Protein AF-A0A2V6XGZ3-F1 (afdb_monomer_lite)

Sequence (93 aa):
MPVRSHLQSSGGRHPRATRRHAHRPRRQRVQIEVFRAGELDEVRVLVEVGDASAAPRLQEALRASLGIRLEVAPVPLRSLPRYELKARRVVRR

pLDDT: mean 80.55, std 18.88, range [37.97, 97.44]

Foldseek 3Di:
DDDDDDDDDDPDDDPPPPPPPPPPPPPWDKAWEWEDDPPDIAIEIETADPDPVCQVVVQVVCCVVVVDHHHYHYDHHPPDDDDPDDDPRYDYD

Secondary structure (DSSP, 8-state):
-----------------------------EEEEEEEETTEEEEEEEEE-S-TTHHHHHHHHHHHHHSS--EEEEE-TT-S---SSS---EEE-

Radius of gyration: 27.4 Å; chains: 1; bounding box: 33×96×42 Å

Structure (mmCIF, N/CA/C/O backbone):
data_AF-A0A2V6XGZ3-F1
#
_entry.id   AF-A0A2V6XGZ3-F1
#
loop_
_atom_site.group_PDB
_atom_site.id
_atom_site.type_symbol
_atom_site.label_atom_id
_atom_site.label_alt_id
_atom_site.label_comp_id
_atom_site.label_asym_id
_atom_site.label_entity_id
_atom_site.label_seq_id
_atom_site.pdbx_PDB_ins_code
_atom_site.Cartn_x
_atom_site.Cartn_y
_atom_site.Cartn_z
_atom_site.occupancy
_atom_site.B_iso_or_equiv
_atom_site.auth_seq_id
_atom_site.auth_comp_id
_atom_site.auth_asym_id
_atom_site.auth_atom_id
_atom_site.pdbx_PDB_model_num
ATOM 1 N N . MET A 1 1 ? 15.450 -82.163 -27.488 1.00 37.97 1 MET A N 1
ATOM 2 C CA . MET A 1 1 ? 16.744 -81.634 -27.005 1.00 37.97 1 MET A CA 1
ATOM 3 C C . MET A 1 1 ? 16.532 -80.195 -26.544 1.00 37.97 1 MET A C 1
ATOM 5 O O . MET A 1 1 ? 16.088 -79.402 -27.364 1.00 37.97 1 MET A O 1
ATOM 9 N N . PRO A 1 2 ? 16.709 -79.887 -25.246 1.00 53.25 2 PRO A N 1
ATOM 10 C CA . PRO A 1 2 ? 16.377 -78.596 -24.641 1.00 53.25 2 PRO A CA 1
ATOM 11 C C . PRO A 1 2 ? 17.597 -77.666 -24.612 1.00 53.25 2 PRO A C 1
ATOM 13 O O . PRO A 1 2 ? 18.708 -78.141 -24.407 1.00 53.25 2 PRO A O 1
ATOM 16 N N . VAL A 1 3 ? 17.401 -76.347 -24.691 1.00 47.38 3 VAL A N 1
ATOM 17 C CA . VAL A 1 3 ? 18.376 -75.402 -24.125 1.00 47.38 3 VAL A CA 1
ATOM 18 C C . VAL A 1 3 ? 17.634 -74.245 -23.460 1.00 47.38 3 VAL A C 1
ATOM 20 O O . VAL A 1 3 ? 16.852 -73.529 -24.078 1.00 47.38 3 VAL A O 1
ATOM 23 N N . ARG A 1 4 ? 17.857 -74.132 -22.150 1.00 45.97 4 ARG A N 1
ATOM 24 C CA . ARG A 1 4 ? 17.450 -73.029 -21.275 1.00 45.97 4 ARG A CA 1
ATOM 25 C C . ARG A 1 4 ? 18.195 -71.735 -21.642 1.00 45.97 4 ARG A C 1
ATOM 27 O O . ARG A 1 4 ? 19.266 -71.788 -22.242 1.00 45.97 4 ARG A O 1
ATOM 34 N N . SER A 1 5 ? 17.739 -70.646 -21.016 1.00 45.03 5 SER A N 1
ATOM 35 C CA . SER A 1 5 ? 18.544 -69.554 -20.423 1.00 45.03 5 SER A CA 1
ATOM 36 C C . SER A 1 5 ? 18.484 -68.207 -21.157 1.00 45.03 5 SER A C 1
ATOM 38 O O . SER A 1 5 ? 19.191 -67.996 -22.131 1.00 45.03 5 SER A O 1
ATOM 40 N N . HIS A 1 6 ? 17.757 -67.231 -20.613 1.00 46.97 6 HIS A N 1
ATOM 41 C CA . HIS A 1 6 ? 18.337 -66.247 -19.686 1.00 46.97 6 HIS A CA 1
ATOM 42 C C . HIS A 1 6 ? 17.281 -65.222 -19.257 1.00 46.97 6 HIS A C 1
ATOM 44 O O . HIS A 1 6 ? 16.649 -64.552 -20.068 1.00 46.97 6 HIS A O 1
ATOM 50 N N . LEU A 1 7 ? 17.145 -65.104 -17.941 1.00 51.16 7 LEU A N 1
ATOM 51 C CA . LEU A 1 7 ? 16.501 -64.012 -17.233 1.00 51.16 7 LEU A CA 1
ATOM 52 C C . LEU A 1 7 ? 17.332 -62.739 -17.490 1.00 51.16 7 LEU A C 1
ATOM 54 O O . LEU A 1 7 ? 18.492 -62.688 -17.085 1.00 51.16 7 LEU A O 1
ATOM 58 N N . GLN A 1 8 ? 16.776 -61.719 -18.145 1.00 53.25 8 GLN A N 1
ATOM 59 C CA . GLN A 1 8 ? 17.355 -60.373 -18.123 1.00 53.25 8 GLN A CA 1
ATOM 60 C C . GLN A 1 8 ? 16.457 -59.458 -17.299 1.00 53.25 8 GLN A C 1
ATOM 62 O O . GLN A 1 8 ? 15.385 -59.030 -17.717 1.00 53.25 8 GLN A O 1
ATOM 67 N N . SER A 1 9 ? 16.934 -59.200 -16.084 1.00 50.31 9 SER A N 1
ATOM 68 C CA . SER A 1 9 ? 16.471 -58.148 -15.192 1.00 50.31 9 SER A CA 1
ATOM 69 C C . SER A 1 9 ? 16.763 -56.793 -15.836 1.00 50.31 9 SER A C 1
ATOM 71 O O . SER A 1 9 ? 17.905 -56.334 -15.847 1.00 50.31 9 SER A O 1
ATOM 73 N N . SER A 1 10 ? 15.744 -56.141 -16.392 1.00 47.00 10 SER A N 1
ATOM 74 C CA . SER A 1 10 ? 15.829 -54.726 -16.745 1.00 47.00 10 SER A CA 1
ATOM 75 C C . SER A 1 10 ? 15.216 -53.906 -15.615 1.00 47.00 10 SER A C 1
ATOM 77 O O . SER A 1 10 ? 14.015 -53.634 -15.597 1.00 47.00 10 SER A O 1
ATOM 79 N N . GLY A 1 11 ? 16.064 -53.513 -14.662 1.00 50.00 11 GLY A N 1
ATOM 80 C CA . GLY A 1 11 ? 15.771 -52.448 -13.710 1.00 50.00 11 GLY A CA 1
ATOM 81 C C . GLY A 1 11 ? 15.462 -51.157 -14.467 1.00 50.00 11 GLY A C 1
ATOM 82 O O . GLY A 1 11 ? 16.362 -50.429 -14.893 1.00 50.00 11 GLY A O 1
ATOM 83 N N . GLY A 1 12 ? 14.170 -50.906 -14.675 1.00 43.41 12 GLY A N 1
ATOM 84 C CA . GLY A 1 12 ? 13.643 -49.685 -15.262 1.00 43.41 12 GLY A CA 1
ATOM 85 C C . GLY A 1 12 ? 13.923 -48.511 -14.334 1.00 43.41 12 GLY A C 1
ATOM 86 O O . GLY A 1 12 ? 13.386 -48.418 -13.235 1.00 43.41 12 GLY A O 1
ATOM 87 N N . ARG A 1 13 ? 14.817 -47.636 -14.788 1.00 53.94 13 ARG A N 1
ATOM 88 C CA . ARG A 1 13 ? 15.263 -46.411 -14.123 1.00 53.94 13 ARG A CA 1
ATOM 89 C C . ARG A 1 13 ? 14.056 -45.597 -13.658 1.00 53.94 13 ARG A C 1
ATOM 91 O O . ARG A 1 13 ? 13.238 -45.192 -14.479 1.00 53.94 13 ARG A O 1
ATOM 98 N N . HIS A 1 14 ? 13.996 -45.281 -12.366 1.00 51.84 14 HIS A N 1
ATOM 99 C CA . HIS A 1 14 ? 13.164 -44.184 -11.886 1.00 51.84 14 HIS A CA 1
ATOM 100 C C . HIS A 1 14 ? 13.535 -42.913 -12.665 1.00 51.84 14 HIS A C 1
ATOM 102 O O . HIS A 1 14 ? 14.695 -42.485 -12.587 1.00 51.84 14 HIS A O 1
ATOM 108 N N . PRO A 1 15 ? 12.604 -42.267 -13.388 1.00 51.09 15 PRO A N 1
ATOM 109 C CA . PRO A 1 15 ? 12.860 -40.927 -13.872 1.00 51.09 15 PRO A CA 1
ATOM 110 C C . PRO A 1 15 ? 12.959 -40.026 -12.639 1.00 51.09 15 PRO A C 1
ATOM 112 O O . PRO A 1 15 ? 11.967 -39.749 -11.965 1.00 51.09 15 PRO A O 1
ATOM 115 N N . ARG A 1 16 ? 14.184 -39.591 -12.315 1.00 55.19 16 ARG A N 1
ATOM 116 C CA . ARG A 1 16 ? 14.404 -38.466 -11.405 1.00 55.19 16 ARG A CA 1
ATOM 117 C C . ARG A 1 16 ? 13.616 -37.302 -11.983 1.00 55.19 16 ARG A C 1
ATOM 119 O O . ARG A 1 16 ? 14.001 -36.752 -13.012 1.00 55.19 16 ARG A O 1
ATOM 126 N N . ALA A 1 17 ? 12.513 -36.952 -11.329 1.00 54.47 17 ALA A N 1
ATOM 127 C CA . ALA A 1 17 ? 11.794 -35.725 -11.597 1.00 54.47 17 ALA A CA 1
ATOM 128 C C . ALA A 1 17 ? 12.792 -34.573 -11.440 1.00 54.47 17 ALA A C 1
ATOM 130 O O . ALA A 1 17 ? 13.153 -34.184 -10.327 1.00 54.47 17 ALA A O 1
ATOM 131 N N . THR A 1 18 ? 13.281 -34.049 -12.562 1.00 57.25 18 THR A N 1
ATOM 132 C CA . THR A 1 18 ? 13.940 -32.753 -12.614 1.00 57.25 18 THR A CA 1
ATOM 133 C C . THR A 1 18 ? 12.871 -31.748 -12.235 1.00 57.25 18 THR A C 1
ATOM 135 O O . THR A 1 18 ? 12.073 -31.286 -13.048 1.00 57.25 18 THR A O 1
ATOM 138 N N . ARG A 1 19 ? 12.796 -31.471 -10.934 1.00 55.78 19 ARG A N 1
ATOM 139 C CA . ARG A 1 19 ? 11.967 -30.424 -10.362 1.00 55.78 19 ARG A CA 1
ATOM 140 C C . ARG A 1 19 ? 12.498 -29.126 -10.959 1.00 55.78 19 ARG A C 1
ATOM 142 O O . ARG A 1 19 ? 13.432 -28.535 -10.428 1.00 55.78 19 ARG A O 1
ATOM 149 N N . ARG A 1 20 ? 11.965 -28.724 -12.121 1.00 56.75 20 ARG A N 1
ATOM 150 C CA . ARG A 1 20 ? 12.166 -27.386 -12.674 1.00 56.75 20 ARG A CA 1
ATOM 151 C C . ARG A 1 20 ? 11.835 -26.452 -11.525 1.00 56.75 20 ARG A C 1
ATOM 153 O O . ARG A 1 20 ? 10.690 -26.419 -11.076 1.00 56.75 20 ARG A O 1
ATOM 160 N N . HIS A 1 21 ? 12.843 -25.765 -10.996 1.00 57.19 21 HIS A N 1
ATOM 161 C CA . HIS A 1 21 ? 12.624 -24.664 -10.079 1.00 57.19 21 HIS A CA 1
ATOM 162 C C . HIS A 1 21 ? 11.806 -23.648 -10.865 1.00 57.19 21 HIS A C 1
ATOM 164 O O . HIS A 1 21 ? 12.343 -22.894 -11.674 1.00 57.19 21 HIS A O 1
ATOM 170 N N . ALA A 1 22 ? 10.483 -23.731 -10.711 1.00 62.06 22 ALA A N 1
ATOM 171 C CA . ALA A 1 22 ? 9.551 -22.814 -11.321 1.00 62.06 22 ALA A CA 1
ATOM 172 C C . ALA A 1 22 ? 10.043 -21.412 -10.982 1.00 62.06 22 ALA A C 1
ATOM 174 O O . ALA A 1 22 ? 10.347 -21.132 -9.818 1.00 62.06 22 ALA A O 1
ATOM 175 N N . HIS A 1 23 ? 10.192 -20.589 -12.018 1.00 56.50 23 HIS A N 1
ATOM 176 C CA . HIS A 1 23 ? 10.561 -19.188 -11.927 1.00 56.50 23 HIS A CA 1
ATOM 177 C C . HIS A 1 23 ? 9.700 -18.548 -10.838 1.00 56.50 23 HIS A C 1
ATOM 179 O O . HIS A 1 23 ? 8.526 -18.261 -11.064 1.00 56.50 23 HIS A O 1
ATOM 185 N N . ARG A 1 24 ? 10.237 -18.408 -9.618 1.00 52.94 24 ARG A N 1
ATOM 186 C CA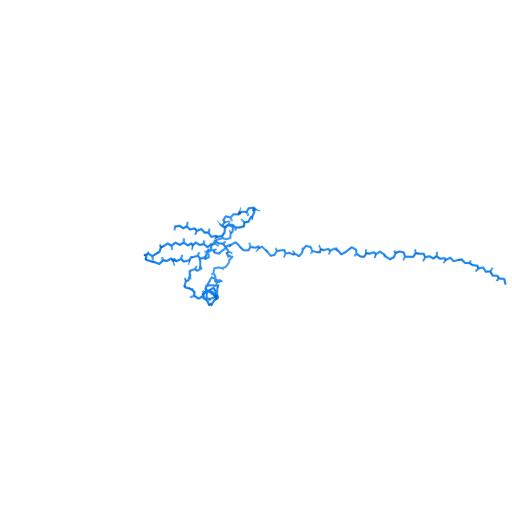 . ARG A 1 24 ? 9.517 -17.716 -8.552 1.00 52.94 24 ARG A CA 1
ATOM 187 C C . ARG A 1 24 ? 9.355 -16.298 -9.081 1.00 52.94 24 ARG A C 1
ATOM 189 O O . ARG A 1 24 ? 10.386 -15.652 -9.292 1.00 52.94 24 ARG A O 1
ATOM 196 N N . PRO A 1 25 ? 8.122 -15.817 -9.322 1.00 54.94 25 PRO A N 1
ATOM 197 C CA . PRO A 1 25 ? 7.944 -14.450 -9.769 1.00 54.94 25 PRO A CA 1
ATOM 198 C C . PRO A 1 25 ? 8.663 -13.552 -8.769 1.00 54.94 25 PRO A C 1
ATOM 200 O O . PRO A 1 25 ? 8.617 -13.808 -7.556 1.00 54.94 25 PRO A O 1
ATOM 203 N N . ARG A 1 26 ? 9.388 -12.544 -9.270 1.00 59.41 26 ARG A N 1
ATOM 204 C CA . ARG A 1 26 ? 10.012 -11.541 -8.403 1.00 59.41 26 ARG A CA 1
ATOM 205 C C . ARG A 1 26 ? 8.907 -11.002 -7.501 1.00 59.41 26 ARG A C 1
ATOM 207 O O . ARG A 1 26 ? 8.002 -10.329 -7.981 1.00 59.41 26 ARG A O 1
ATOM 214 N N . ARG A 1 27 ? 8.937 -11.365 -6.213 1.00 67.00 27 ARG A N 1
ATOM 215 C CA . ARG A 1 27 ? 7.933 -10.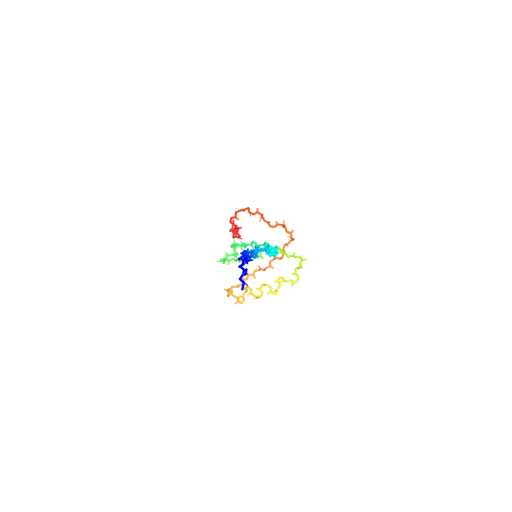914 -5.248 1.00 67.00 27 ARG A CA 1
ATOM 216 C C . ARG A 1 27 ? 8.022 -9.395 -5.196 1.00 67.00 27 ARG A C 1
ATOM 218 O O . ARG A 1 27 ? 9.004 -8.871 -4.672 1.00 67.00 27 ARG A O 1
ATOM 225 N N . GLN A 1 28 ? 7.024 -8.721 -5.756 1.00 75.00 28 GLN A N 1
ATOM 226 C CA . GLN A 1 28 ? 6.883 -7.275 -5.644 1.00 75.00 28 GLN A CA 1
ATOM 227 C C . GLN A 1 28 ? 6.847 -6.919 -4.153 1.00 75.00 28 GLN A C 1
ATOM 229 O O . GLN A 1 28 ? 6.198 -7.600 -3.339 1.00 75.00 28 GLN A O 1
ATOM 234 N N . ARG A 1 29 ? 7.645 -5.923 -3.766 1.00 86.94 29 ARG A N 1
ATOM 235 C CA . ARG A 1 29 ? 7.689 -5.465 -2.378 1.00 86.94 29 ARG A CA 1
ATOM 236 C C . ARG A 1 29 ? 6.579 -4.456 -2.154 1.00 86.94 29 ARG A C 1
ATOM 238 O O . ARG A 1 29 ? 6.255 -3.664 -3.032 1.00 86.94 29 ARG A O 1
ATOM 245 N N . VAL A 1 30 ? 5.997 -4.547 -0.966 1.00 92.38 30 VAL A N 1
ATOM 246 C CA . VAL A 1 30 ? 4.937 -3.660 -0.500 1.00 92.38 30 VAL A CA 1
ATOM 247 C C . VAL A 1 30 ? 5.228 -3.312 0.949 1.00 92.38 30 VAL A C 1
ATOM 249 O O . VAL A 1 30 ? 5.618 -4.202 1.716 1.00 92.38 30 VAL A O 1
ATOM 252 N N . GLN A 1 31 ? 5.003 -2.054 1.300 1.00 94.56 31 GLN A N 1
ATOM 253 C CA . GLN A 1 31 ? 4.995 -1.546 2.664 1.00 94.56 31 GLN A CA 1
ATOM 254 C C . GLN A 1 31 ? 3.632 -0.909 2.938 1.00 94.56 31 GLN A C 1
ATOM 256 O O . GLN A 1 31 ? 3.041 -0.288 2.066 1.00 94.56 31 GLN A O 1
ATOM 261 N N . ILE A 1 32 ? 3.119 -1.119 4.137 1.00 95.62 32 ILE A N 1
ATOM 262 C CA . ILE A 1 32 ? 1.850 -0.610 4.634 1.00 95.62 32 ILE A CA 1
ATOM 263 C C . ILE A 1 32 ? 2.211 0.365 5.742 1.00 95.62 32 ILE A C 1
ATOM 265 O O . ILE A 1 32 ? 2.813 -0.021 6.745 1.00 95.62 32 ILE A O 1
ATOM 269 N N . GLU A 1 33 ? 1.870 1.621 5.539 1.00 97.06 33 GLU A N 1
ATOM 270 C CA . GLU A 1 33 ? 2.050 2.686 6.508 1.00 97.06 33 GLU A CA 1
ATOM 271 C C . GLU A 1 33 ? 0.708 2.954 7.168 1.00 97.06 33 GLU A C 1
ATOM 273 O O . GLU A 1 33 ? -0.294 3.146 6.481 1.00 97.06 33 GLU A O 1
ATOM 278 N N . VAL A 1 34 ? 0.700 2.931 8.495 1.00 96.56 34 VAL A N 1
ATOM 279 C CA . VAL A 1 34 ? -0.448 3.316 9.313 1.00 96.56 34 VAL A CA 1
ATOM 280 C C . VAL A 1 34 ? -0.047 4.570 10.069 1.00 96.56 34 VAL A C 1
ATOM 282 O O . VAL A 1 34 ? 0.993 4.567 10.733 1.00 96.56 34 VAL A O 1
ATOM 285 N N . PHE A 1 35 ? -0.833 5.629 9.936 1.00 95.94 35 PHE A N 1
ATOM 286 C CA . PHE A 1 35 ? -0.549 6.935 10.527 1.00 95.94 35 PHE A CA 1
ATOM 287 C C . PHE A 1 35 ? -1.849 7.607 10.970 1.00 95.94 35 PHE A C 1
ATOM 289 O O . PHE A 1 35 ? -2.922 7.295 10.457 1.00 95.94 35 PHE A O 1
ATOM 296 N N . ARG A 1 36 ? -1.758 8.535 11.926 1.00 96.25 36 ARG A N 1
ATOM 297 C CA . ARG A 1 36 ? -2.905 9.345 12.358 1.00 96.25 36 ARG A CA 1
ATOM 298 C C . ARG A 1 36 ? -3.072 10.561 11.455 1.00 96.25 36 ARG A C 1
ATOM 300 O O . ARG A 1 36 ? -2.113 11.293 11.219 1.00 96.25 36 ARG A O 1
ATOM 307 N N . ALA A 1 37 ? -4.300 10.802 11.013 1.00 93.81 37 ALA A N 1
ATOM 308 C CA . ALA A 1 37 ? -4.705 12.021 10.328 1.00 93.81 37 ALA A CA 1
ATOM 309 C C . ALA A 1 37 ? -5.927 12.601 11.053 1.00 93.81 37 ALA A C 1
ATOM 311 O O . ALA A 1 37 ? -7.049 12.099 10.949 1.00 93.81 37 ALA A O 1
ATOM 312 N N . GLY A 1 38 ? -5.685 13.631 11.869 1.00 93.88 38 GLY A N 1
ATOM 313 C CA . GLY A 1 38 ? -6.679 14.126 12.820 1.00 93.88 38 GLY A CA 1
ATOM 314 C C . GLY A 1 38 ? -7.115 13.026 13.793 1.00 93.88 38 GLY A C 1
ATOM 315 O O . GLY A 1 38 ? -6.283 12.378 14.432 1.00 93.88 38 GLY A O 1
ATOM 316 N N . GLU A 1 39 ? -8.426 12.793 13.869 1.00 95.56 39 GLU A N 1
ATOM 317 C CA . GLU A 1 39 ? -9.017 11.810 14.782 1.00 95.56 39 GLU A CA 1
ATOM 318 C C . GLU A 1 39 ? -9.082 10.375 14.232 1.00 95.56 39 GLU A C 1
ATOM 320 O O . GLU A 1 39 ? -9.524 9.465 14.940 1.00 95.56 39 GLU A O 1
ATOM 325 N N . LEU A 1 40 ? -8.623 10.139 12.999 1.00 95.06 40 LEU A N 1
ATOM 326 C CA . LEU A 1 40 ? -8.728 8.844 12.324 1.00 95.06 40 LEU A CA 1
ATOM 327 C C . LEU A 1 40 ? -7.359 8.203 12.077 1.00 95.06 40 LEU A C 1
ATOM 329 O O . LEU A 1 40 ? -6.351 8.885 11.886 1.00 95.06 40 LEU A O 1
ATOM 333 N N . ASP A 1 41 ? -7.340 6.869 12.079 1.00 94.94 41 ASP A N 1
ATOM 334 C CA . ASP A 1 41 ? -6.222 6.091 11.546 1.00 94.94 41 ASP A CA 1
ATOM 335 C C . ASP A 1 41 ? -6.370 5.962 10.030 1.00 94.94 41 ASP A C 1
ATOM 337 O O . ASP A 1 41 ? -7.398 5.505 9.523 1.00 94.94 41 ASP A O 1
ATOM 341 N N . GLU A 1 42 ? -5.318 6.328 9.313 1.00 95.88 42 GLU A N 1
ATOM 342 C CA . GLU A 1 42 ? -5.224 6.205 7.868 1.00 95.88 42 GLU A CA 1
ATOM 343 C C . GLU A 1 42 ? -4.202 5.145 7.463 1.00 95.88 42 GLU A C 1
ATOM 345 O O . GLU A 1 42 ? -3.272 4.802 8.201 1.00 95.88 42 GLU A O 1
ATOM 350 N N . VAL A 1 43 ? -4.397 4.606 6.257 1.00 96.69 43 VAL A N 1
ATOM 351 C CA . VAL A 1 43 ? -3.547 3.566 5.680 1.00 96.69 43 VAL A CA 1
ATOM 352 C C . VAL A 1 43 ? -3.064 3.999 4.301 1.00 96.69 43 VAL A C 1
ATOM 354 O O . VAL A 1 43 ? -3.864 4.295 3.411 1.00 96.69 43 VAL A O 1
ATOM 357 N N . ARG A 1 44 ? -1.746 3.941 4.098 1.00 97.44 44 ARG A N 1
ATOM 358 C CA . ARG A 1 44 ? -1.100 4.072 2.788 1.00 97.44 44 ARG A CA 1
ATOM 359 C C . ARG A 1 44 ? -0.335 2.803 2.451 1.00 97.44 44 ARG A C 1
ATOM 361 O O . ARG A 1 44 ? 0.431 2.283 3.257 1.00 97.44 44 ARG A O 1
ATOM 368 N N . VAL A 1 45 ? -0.503 2.314 1.232 1.00 96.62 45 VAL A N 1
ATOM 369 C CA . VAL A 1 45 ? 0.188 1.132 0.722 1.00 96.62 45 VAL A CA 1
ATOM 370 C C . VAL A 1 45 ? 1.211 1.570 -0.322 1.00 96.62 45 VAL A C 1
ATOM 372 O O . VAL A 1 45 ? 0.852 1.968 -1.427 1.00 96.62 45 VAL A O 1
ATOM 375 N N . LEU A 1 46 ? 2.495 1.481 0.021 1.00 96.69 46 LEU A N 1
ATOM 376 C CA . LEU A 1 46 ? 3.606 1.708 -0.899 1.00 96.69 46 LEU A CA 1
ATOM 377 C C . LEU A 1 46 ? 3.869 0.437 -1.704 1.00 96.69 46 LEU A C 1
ATOM 379 O O . LEU A 1 46 ? 4.117 -0.617 -1.111 1.00 96.69 46 LEU A O 1
ATOM 383 N N . VAL A 1 47 ? 3.864 0.519 -3.033 1.00 94.56 47 VAL A N 1
ATOM 384 C CA . VAL A 1 47 ? 4.034 -0.653 -3.910 1.00 94.56 47 VAL A CA 1
ATOM 385 C C . VAL A 1 47 ? 5.163 -0.417 -4.901 1.00 94.56 47 VAL A C 1
ATOM 387 O O . VAL A 1 47 ? 5.129 0.535 -5.675 1.00 94.56 47 VAL A O 1
ATOM 390 N N . GLU A 1 48 ? 6.152 -1.312 -4.913 1.00 93.38 48 GLU A N 1
ATOM 391 C CA . GLU A 1 48 ? 7.175 -1.311 -5.960 1.00 93.38 48 GLU A CA 1
ATOM 392 C C . GLU A 1 48 ? 6.570 -1.783 -7.283 1.00 93.38 48 GLU A C 1
ATOM 394 O O . GLU A 1 48 ? 6.306 -2.977 -7.468 1.00 93.38 48 GLU A O 1
ATOM 399 N N . VAL A 1 49 ? 6.407 -0.857 -8.224 1.00 89.94 49 VAL A N 1
ATOM 400 C CA . VAL A 1 49 ? 5.897 -1.139 -9.568 1.00 89.94 49 VAL A CA 1
ATOM 401 C C . VAL A 1 49 ? 6.838 -0.575 -10.626 1.00 89.94 49 VAL A C 1
ATOM 403 O O . VAL A 1 49 ? 7.485 0.447 -10.425 1.00 89.94 49 VAL A O 1
ATOM 406 N N . GLY A 1 50 ? 6.944 -1.275 -11.758 1.00 86.88 50 GLY A N 1
ATOM 407 C CA . GLY A 1 50 ? 7.633 -0.748 -12.942 1.00 86.88 50 GLY A CA 1
ATOM 408 C C . GLY A 1 50 ? 6.765 0.226 -13.741 1.00 86.88 50 GLY A C 1
ATOM 409 O O . GLY A 1 50 ? 7.290 1.003 -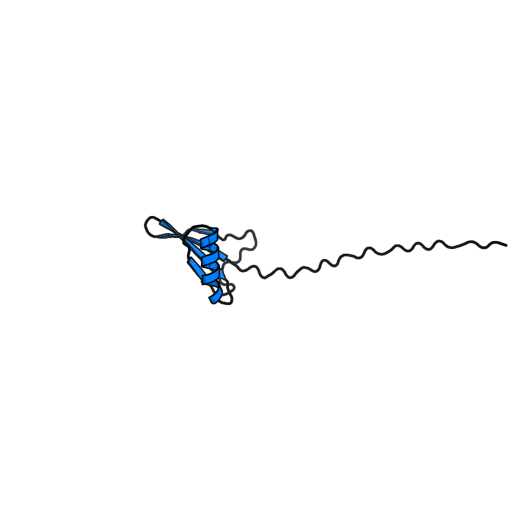14.526 1.00 86.88 50 GLY A O 1
ATOM 410 N N . ASP A 1 51 ? 5.451 0.182 -13.518 1.00 89.44 51 ASP A N 1
ATOM 411 C CA . ASP A 1 51 ? 4.460 1.031 -14.160 1.00 89.44 51 ASP A CA 1
ATOM 412 C C . ASP A 1 51 ? 3.481 1.557 -13.102 1.00 89.44 51 ASP A C 1
ATOM 414 O O . ASP A 1 51 ? 2.777 0.786 -12.444 1.00 89.44 51 ASP A O 1
ATOM 418 N N . ALA A 1 52 ? 3.456 2.878 -12.932 1.00 91.62 52 ALA A N 1
ATOM 419 C CA . ALA A 1 52 ? 2.591 3.560 -11.976 1.00 91.62 52 ALA A CA 1
ATOM 420 C C . ALA A 1 52 ? 1.103 3.505 -12.370 1.00 91.62 52 ALA A C 1
ATOM 422 O O . ALA A 1 52 ? 0.244 3.655 -11.500 1.00 91.62 52 ALA A O 1
ATOM 423 N N . SER A 1 53 ? 0.783 3.225 -13.640 1.00 93.19 53 SER A N 1
ATOM 424 C CA . SER A 1 53 ? -0.598 3.123 -14.132 1.00 93.19 53 SER A CA 1
ATOM 425 C C . SER A 1 53 ? -1.393 1.986 -13.471 1.00 93.19 53 SER A C 1
ATOM 427 O O . SER A 1 53 ? -2.623 2.002 -13.456 1.00 93.19 53 SER A O 1
ATOM 429 N N . ALA A 1 54 ? -0.702 1.019 -12.856 1.00 89.00 54 ALA A N 1
ATOM 430 C CA . ALA A 1 54 ? -1.321 -0.073 -12.113 1.00 89.00 54 ALA A CA 1
ATOM 431 C C . ALA A 1 54 ? -1.903 0.358 -10.749 1.00 89.00 54 AL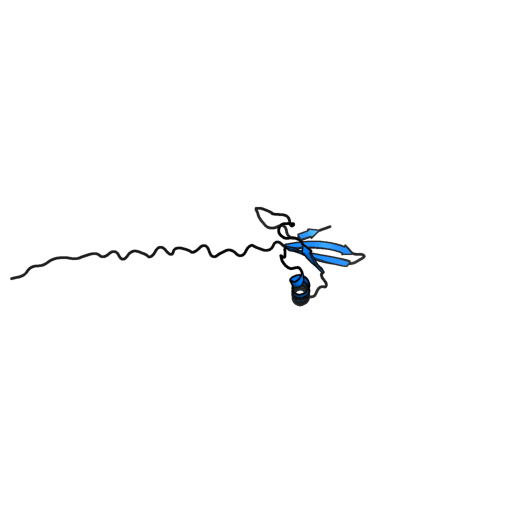A A C 1
ATOM 433 O O . ALA A 1 54 ? -2.750 -0.355 -10.199 1.00 89.00 54 ALA A O 1
ATOM 434 N N . ALA A 1 55 ? -1.474 1.499 -10.192 1.00 93.50 55 ALA A N 1
ATOM 435 C CA . ALA A 1 55 ? -1.841 1.922 -8.839 1.00 93.50 55 ALA A CA 1
ATOM 436 C C . ALA A 1 55 ? -3.353 2.178 -8.648 1.00 93.50 55 ALA A C 1
ATOM 438 O O . ALA A 1 55 ? -3.905 1.630 -7.692 1.00 93.50 55 ALA A O 1
ATOM 439 N N . PRO A 1 56 ? -4.073 2.884 -9.548 1.00 95.44 56 PRO A N 1
ATOM 440 C CA . PRO A 1 56 ? -5.514 3.112 -9.393 1.00 95.44 56 PRO A CA 1
ATOM 441 C C . PRO A 1 56 ? -6.329 1.816 -9.364 1.00 95.44 56 PRO A C 1
ATOM 443 O O . PRO A 1 56 ? -7.226 1.654 -8.538 1.00 95.44 56 PRO A O 1
ATOM 446 N N . ARG A 1 57 ? -5.982 0.849 -10.224 1.00 94.31 57 ARG A N 1
ATOM 447 C CA . ARG A 1 57 ? -6.655 -0.456 -10.259 1.00 94.31 57 ARG A CA 1
ATOM 448 C C . ARG A 1 57 ? -6.431 -1.239 -8.966 1.00 94.31 57 ARG A C 1
ATOM 450 O O . ARG A 1 57 ? -7.355 -1.883 -8.474 1.00 94.31 57 ARG A O 1
ATOM 457 N N . LEU A 1 58 ? -5.215 -1.194 -8.422 1.00 93.69 58 LEU A N 1
ATOM 458 C CA . LEU A 1 58 ? -4.898 -1.839 -7.151 1.00 93.69 58 LEU A CA 1
ATOM 459 C C . LEU A 1 58 ? -5.610 -1.157 -5.978 1.00 93.69 58 LEU A C 1
ATOM 461 O O . LEU A 1 58 ? -6.109 -1.850 -5.097 1.00 93.69 58 LEU A O 1
ATOM 465 N N . GLN A 1 59 ? -5.700 0.174 -5.986 1.00 96.44 59 GLN A N 1
ATOM 466 C CA . GLN A 1 59 ? -6.426 0.928 -4.968 1.00 96.44 59 GLN A CA 1
ATOM 467 C C . GLN A 1 59 ? -7.899 0.535 -4.928 1.00 96.44 59 GLN A C 1
ATOM 469 O O . GLN A 1 59 ? -8.409 0.225 -3.855 1.00 96.44 59 GLN A O 1
ATOM 474 N N . GLU A 1 60 ? -8.564 0.484 -6.082 1.00 96.88 60 GLU A N 1
ATOM 475 C CA . GLU A 1 60 ? -9.977 0.108 -6.133 1.00 96.88 60 GLU A CA 1
ATOM 476 C C . GLU A 1 60 ? -10.191 -1.348 -5.698 1.00 96.88 60 GLU A C 1
ATOM 478 O O . GLU A 1 60 ? -11.091 -1.632 -4.911 1.00 96.88 60 GLU A O 1
ATOM 483 N N . ALA A 1 61 ? -9.313 -2.267 -6.114 1.00 96.12 61 ALA A N 1
ATOM 484 C CA . ALA A 1 61 ? -9.377 -3.659 -5.674 1.00 96.12 61 ALA A CA 1
ATOM 485 C C . ALA A 1 61 ? -9.199 -3.799 -4.151 1.00 96.12 61 ALA A C 1
ATOM 487 O O . ALA A 1 61 ? -9.957 -4.520 -3.499 1.00 96.12 61 ALA A O 1
ATOM 488 N N . LEU A 1 62 ? -8.222 -3.097 -3.566 1.00 95.44 62 LEU A N 1
ATOM 489 C CA . LEU A 1 62 ? -7.982 -3.124 -2.124 1.00 95.44 62 LEU A CA 1
ATOM 490 C C . LEU A 1 62 ? -9.143 -2.492 -1.357 1.00 95.44 62 LEU A C 1
ATOM 492 O O . LEU A 1 62 ? -9.626 -3.100 -0.405 1.00 95.44 62 LEU A O 1
ATOM 496 N N . ARG A 1 63 ? -9.641 -1.339 -1.811 1.00 96.25 63 ARG A N 1
ATOM 497 C CA . ARG A 1 63 ? -10.815 -0.673 -1.243 1.00 96.25 63 ARG A CA 1
ATOM 498 C C . ARG A 1 63 ? -12.035 -1.593 -1.244 1.00 96.25 63 ARG A C 1
ATOM 500 O O . ARG A 1 63 ? -12.667 -1.746 -0.203 1.00 96.25 63 ARG A O 1
ATOM 507 N N . ALA A 1 64 ? -12.339 -2.233 -2.373 1.00 97.00 64 ALA A N 1
ATOM 508 C CA . ALA A 1 64 ? -13.463 -3.160 -2.487 1.00 97.00 64 ALA A CA 1
ATOM 509 C C . ALA A 1 64 ? -13.302 -4.386 -1.573 1.00 97.00 64 ALA A C 1
ATOM 511 O O . ALA A 1 64 ? -14.273 -4.840 -0.977 1.00 97.00 64 ALA A O 1
ATOM 512 N N . SER A 1 65 ? -12.078 -4.906 -1.431 1.00 97.25 65 SER A N 1
ATOM 513 C CA . SER A 1 65 ? -11.811 -6.095 -0.610 1.00 97.25 65 SER A CA 1
ATOM 514 C C . SER A 1 65 ? -11.772 -5.830 0.899 1.00 97.25 65 SER A C 1
ATOM 516 O O . SER A 1 65 ? -12.154 -6.700 1.677 1.00 97.25 65 SER A O 1
ATOM 518 N N . LEU A 1 66 ? -11.296 -4.653 1.319 1.00 94.69 66 LEU A N 1
ATOM 519 C CA . LEU A 1 66 ? -11.072 -4.315 2.728 1.00 94.69 66 LEU A CA 1
ATOM 520 C C . LEU A 1 66 ? -12.184 -3.440 3.316 1.00 94.69 66 LEU A C 1
ATOM 522 O O . LEU A 1 66 ? -12.276 -3.322 4.534 1.00 94.69 66 LEU A O 1
ATOM 526 N N . GLY A 1 67 ? -13.002 -2.798 2.478 1.00 95.50 67 GLY A N 1
ATOM 527 C CA . GLY A 1 67 ? -14.095 -1.927 2.917 1.00 95.50 67 GLY A CA 1
ATOM 528 C C . GLY A 1 67 ? -13.649 -0.589 3.520 1.00 95.50 67 GLY A C 1
ATOM 529 O O . GLY A 1 67 ? -14.484 0.147 4.038 1.00 95.50 67 GLY A O 1
ATOM 530 N N . ILE A 1 68 ? -12.358 -0.247 3.444 1.00 92.62 68 ILE A N 1
ATOM 531 C CA . ILE A 1 68 ? -11.798 1.008 3.965 1.00 92.62 68 ILE A CA 1
ATOM 532 C C . ILE A 1 68 ? -11.225 1.872 2.842 1.00 92.62 68 ILE A C 1
ATOM 534 O O . ILE A 1 68 ? -10.811 1.375 1.791 1.00 92.62 68 ILE A O 1
ATOM 538 N N . ARG A 1 69 ? -11.180 3.187 3.073 1.00 92.25 69 ARG A N 1
ATOM 539 C CA . ARG A 1 69 ? -10.435 4.110 2.212 1.00 92.25 69 ARG A CA 1
ATOM 540 C C . ARG A 1 69 ? -8.947 3.972 2.528 1.00 92.25 69 ARG A C 1
ATOM 542 O O . ARG A 1 69 ? -8.565 3.993 3.692 1.00 92.25 69 ARG A O 1
ATOM 549 N N . LEU A 1 70 ? -8.133 3.817 1.492 1.00 95.50 70 LEU A N 1
ATOM 550 C CA . LEU A 1 70 ? -6.678 3.783 1.590 1.00 95.50 70 LEU A CA 1
ATOM 551 C C . LEU A 1 70 ? -6.065 4.347 0.314 1.00 95.50 70 LEU A C 1
ATOM 553 O O . LEU A 1 70 ? -6.676 4.285 -0.756 1.00 95.50 70 LEU A O 1
ATOM 557 N N . GLU A 1 71 ? -4.852 4.864 0.439 1.00 96.12 71 GLU A N 1
ATOM 558 C CA . GLU A 1 71 ? -4.049 5.338 -0.684 1.00 96.12 71 GLU A CA 1
ATOM 559 C C . GLU A 1 71 ? -3.107 4.224 -1.158 1.00 96.12 71 GLU A C 1
ATOM 561 O O . GLU A 1 71 ? -2.462 3.560 -0.341 1.00 96.12 71 GLU A O 1
ATOM 566 N N . VAL A 1 72 ? -2.980 4.032 -2.474 1.00 97.12 72 VAL A N 1
ATOM 567 C CA . VAL A 1 72 ? -1.899 3.225 -3.061 1.00 97.12 72 VAL A CA 1
ATOM 568 C C . VAL A 1 72 ? -0.893 4.150 -3.731 1.00 97.12 72 VAL A C 1
ATOM 570 O O . VAL A 1 72 ? -1.180 4.733 -4.774 1.00 97.12 72 VAL A O 1
ATOM 573 N N . ALA A 1 73 ? 0.310 4.231 -3.165 1.00 97.06 73 ALA A N 1
ATOM 574 C CA . ALA A 1 73 ? 1.388 5.054 -3.697 1.00 97.06 73 ALA A CA 1
ATOM 575 C C . ALA A 1 73 ? 2.428 4.170 -4.416 1.00 97.06 73 ALA A C 1
ATOM 577 O O . ALA A 1 73 ? 3.088 3.339 -3.775 1.00 97.06 73 ALA A O 1
ATOM 578 N N . PRO A 1 74 ? 2.596 4.305 -5.744 1.00 96.00 74 PRO A N 1
ATOM 579 C CA . PRO A 1 74 ? 3.655 3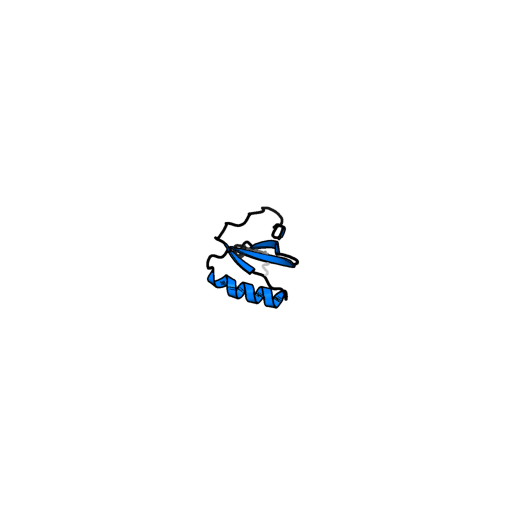.607 -6.456 1.00 96.00 74 PRO A CA 1
ATOM 580 C C . PRO A 1 74 ? 5.016 4.178 -6.048 1.00 96.00 74 PRO A C 1
ATOM 582 O O . PRO A 1 74 ? 5.203 5.391 -5.979 1.00 96.00 74 PRO A O 1
ATOM 585 N N . VAL A 1 75 ? 5.982 3.297 -5.804 1.00 95.06 75 VAL A N 1
ATOM 586 C CA . VAL A 1 75 ? 7.370 3.674 -5.509 1.00 95.06 75 VAL A CA 1
ATOM 587 C C . VAL A 1 75 ? 8.326 3.015 -6.503 1.00 95.06 75 VAL A C 1
ATOM 589 O O . VAL A 1 75 ? 8.009 1.943 -7.035 1.00 95.06 75 VAL A O 1
ATOM 592 N N . PRO A 1 76 ? 9.508 3.611 -6.761 1.00 92.06 76 PRO A N 1
ATOM 593 C CA . PRO A 1 76 ? 10.491 3.023 -7.660 1.00 92.06 76 PRO A CA 1
ATOM 594 C C . PRO A 1 76 ? 10.841 1.589 -7.266 1.00 92.06 76 PRO A C 1
ATOM 596 O O . PRO A 1 76 ? 10.909 1.240 -6.082 1.00 92.06 76 PRO A O 1
ATOM 599 N N . LEU A 1 77 ? 11.108 0.749 -8.264 1.00 91.06 77 LEU A N 1
ATOM 600 C CA . LEU A 1 77 ? 11.528 -0.627 -8.029 1.00 91.06 77 LEU A CA 1
ATOM 601 C C . LEU A 1 77 ? 12.760 -0.678 -7.119 1.00 91.06 77 LEU A C 1
ATOM 603 O O . LEU A 1 77 ? 13.725 0.057 -7.311 1.00 91.06 77 LEU A O 1
ATOM 607 N N . ARG A 1 78 ? 12.763 -1.637 -6.189 1.00 88.62 78 ARG A N 1
ATOM 608 C CA . ARG A 1 78 ? 13.833 -1.870 -5.206 1.00 88.62 78 ARG A CA 1
ATOM 609 C C . ARG A 1 78 ? 14.065 -0.741 -4.191 1.00 88.62 78 ARG A C 1
ATOM 611 O O . ARG A 1 78 ? 15.101 -0.775 -3.532 1.00 88.62 78 ARG A O 1
ATOM 618 N N . SER A 1 79 ? 13.148 0.217 -4.054 1.00 91.00 79 SER A N 1
ATOM 619 C CA . SER A 1 79 ? 13.258 1.299 -3.065 1.00 91.00 79 SER A CA 1
ATOM 620 C C . SER A 1 79 ? 12.815 0.895 -1.653 1.00 91.00 79 SER A C 1
ATOM 622 O O . SER A 1 79 ? 13.224 1.531 -0.684 1.00 91.00 79 SER A O 1
ATOM 624 N N . LEU A 1 80 ? 12.019 -0.170 -1.501 1.00 91.94 80 LEU A N 1
ATO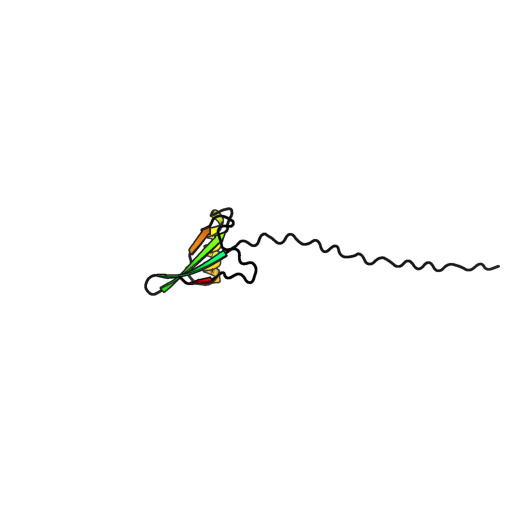M 625 C CA . LEU A 1 80 ? 11.537 -0.617 -0.195 1.00 91.94 80 LEU A CA 1
ATOM 626 C C . LEU A 1 80 ? 12.545 -1.539 0.516 1.00 91.94 80 LEU A C 1
ATOM 628 O O . LEU A 1 80 ? 13.235 -2.339 -0.135 1.00 91.94 80 LEU A O 1
ATOM 632 N N . PRO A 1 81 ? 12.579 -1.526 1.866 1.00 87.56 81 PRO A N 1
ATOM 633 C CA . PRO A 1 81 ? 13.505 -2.333 2.651 1.00 87.56 81 PRO A CA 1
ATOM 634 C C . PRO A 1 81 ? 13.471 -3.828 2.319 1.00 87.56 81 PRO A C 1
ATOM 636 O O . PRO A 1 81 ? 12.414 -4.466 2.172 1.00 87.56 81 PRO A O 1
ATOM 639 N N . ARG A 1 82 ? 14.667 -4.420 2.246 1.00 84.38 82 ARG A N 1
ATOM 640 C CA . ARG A 1 82 ? 14.857 -5.850 2.010 1.00 84.38 82 ARG A CA 1
ATOM 641 C C . ARG A 1 82 ? 15.186 -6.599 3.290 1.00 84.38 82 ARG A C 1
ATOM 643 O O . ARG A 1 82 ? 16.341 -6.761 3.636 1.00 84.38 82 ARG A O 1
ATOM 650 N N . TYR A 1 83 ? 14.157 -7.116 3.951 1.00 79.06 83 TYR A N 1
ATOM 651 C CA . TYR A 1 83 ? 14.348 -8.055 5.057 1.00 79.06 83 TYR A CA 1
ATOM 652 C C . TYR A 1 83 ? 14.703 -9.452 4.529 1.00 79.06 83 TYR A C 1
ATOM 654 O O . TYR A 1 83 ? 14.021 -9.953 3.628 1.00 79.06 83 TYR A O 1
ATOM 662 N N . GLU A 1 84 ? 15.755 -10.055 5.089 1.00 69.00 84 GLU A N 1
ATOM 663 C CA . GLU A 1 84 ? 16.251 -11.399 4.742 1.00 69.00 84 GLU A CA 1
ATOM 664 C C . GLU A 1 84 ? 15.399 -12.526 5.353 1.00 69.00 84 GLU A C 1
ATOM 666 O O . GLU A 1 84 ? 15.353 -13.635 4.825 1.00 69.00 84 GLU A O 1
ATOM 671 N N . LEU A 1 85 ? 14.664 -12.222 6.429 1.00 76.88 85 LEU A N 1
ATOM 672 C CA . LEU A 1 85 ? 13.797 -13.152 7.159 1.00 76.88 85 LEU A CA 1
ATOM 673 C C . LEU A 1 85 ? 12.305 -12.850 6.894 1.00 76.88 85 LEU A C 1
ATOM 675 O O . LEU A 1 85 ? 11.892 -12.576 5.764 1.00 76.88 85 LEU A O 1
ATOM 679 N N . LYS A 1 86 ? 11.448 -12.910 7.924 1.00 79.88 86 LYS A N 1
ATOM 680 C CA . LYS A 1 86 ? 10.021 -12.582 7.793 1.00 79.88 86 LYS A CA 1
ATOM 681 C C . LYS A 1 86 ? 9.859 -11.116 7.383 1.00 79.88 86 LYS A C 1
ATOM 683 O O . LYS A 1 86 ? 10.404 -10.216 8.019 1.00 79.88 86 LYS A O 1
ATOM 688 N N . ALA A 1 87 ? 9.082 -10.878 6.328 1.00 80.81 87 ALA A N 1
ATOM 689 C CA . ALA A 1 87 ? 8.816 -9.529 5.849 1.00 80.81 87 ALA A CA 1
ATOM 690 C C . ALA A 1 87 ? 8.081 -8.713 6.925 1.00 80.81 87 ALA A C 1
ATOM 692 O O . ALA A 1 87 ? 6.977 -9.075 7.332 1.00 80.81 87 ALA A O 1
ATOM 693 N N . ARG A 1 88 ? 8.681 -7.600 7.351 1.00 85.69 88 ARG A N 1
ATOM 694 C CA . ARG A 1 88 ? 8.034 -6.581 8.182 1.00 85.69 88 ARG A CA 1
ATOM 695 C C . ARG A 1 88 ? 7.427 -5.545 7.246 1.00 85.69 88 ARG A C 1
ATOM 697 O O . ARG A 1 88 ? 8.145 -4.719 6.701 1.00 85.69 88 ARG A O 1
ATOM 704 N N . ARG A 1 89 ? 6.131 -5.686 6.959 1.00 90.94 89 ARG A N 1
ATOM 705 C CA . ARG A 1 89 ? 5.440 -4.837 5.975 1.00 90.94 89 ARG A CA 1
ATOM 706 C C . ARG A 1 89 ? 4.647 -3.704 6.604 1.00 90.94 89 ARG A C 1
ATOM 708 O O . ARG A 1 89 ? 4.357 -2.767 5.888 1.00 90.94 89 ARG A O 1
ATOM 715 N N . VAL A 1 90 ? 4.298 -3.786 7.886 1.00 93.56 90 VAL A N 1
ATOM 716 C CA . VAL A 1 90 ? 3.507 -2.753 8.566 1.00 93.56 90 VAL A CA 1
ATOM 717 C C . VAL A 1 90 ? 4.441 -1.844 9.351 1.00 93.56 90 VAL A C 1
ATOM 719 O O . VAL A 1 90 ? 5.187 -2.324 10.205 1.00 93.56 90 VAL A O 1
ATOM 722 N N . VAL A 1 91 ? 4.387 -0.550 9.056 1.00 93.44 91 VAL A N 1
ATOM 723 C CA . VAL A 1 91 ? 5.105 0.511 9.761 1.00 93.44 91 VAL A CA 1
ATOM 724 C C . VAL A 1 91 ? 4.064 1.445 10.362 1.00 93.44 91 VAL A C 1
ATOM 726 O O . VAL A 1 91 ? 3.183 1.921 9.651 1.00 93.44 91 VAL A O 1
ATOM 729 N N . ARG A 1 92 ? 4.154 1.682 11.671 1.00 93.56 92 ARG A N 1
ATOM 730 C CA . ARG A 1 92 ? 3.351 2.693 12.365 1.00 93.56 92 ARG A CA 1
ATOM 731 C C . ARG A 1 92 ? 4.190 3.962 12.477 1.00 93.56 92 ARG A C 1
ATOM 733 O O . ARG A 1 92 ? 5.339 3.858 12.911 1.00 93.56 92 ARG A O 1
ATOM 740 N N . ARG A 1 93 ? 3.648 5.091 12.029 1.00 84.62 93 ARG A N 1
ATOM 741 C CA . ARG A 1 93 ? 4.278 6.414 12.108 1.00 84.62 93 ARG A CA 1
ATOM 742 C C . ARG A 1 93 ? 3.488 7.329 13.027 1.00 84.62 93 ARG A C 1
ATOM 744 O O . ARG A 1 93 ? 2.253 7.143 13.101 1.00 84.62 93 ARG A O 1
#